Protein AF-A0A970F600-F1 (afdb_monomer_lite)

Foldseek 3Di:
DAEDEAEADDPVVLVVLQVQVPDPPYDHDYYDYPDVVSVVVSVVVRD

Secondary structure (DSSP, 8-state):
-EEEEEES--HHHHHHHHHHTT-SSEEEEEEE-SSHHHHHHHHHHH-

Radius of gyration: 10.13 Å; chains: 1; bounding box: 20×18×26 Å

pLDDT: mean 87.76, std 5.46, range [64.44, 94.06]

Sequence (47 aa):
MIQGGIIDIGNIVKRFASSLARTKEGILSAVANRTLEKVEVFKKISM

Structure (mmCIF, N/CA/C/O backbone):
data_AF-A0A970F600-F1
#
_entry.id   AF-A0A970F600-F1
#
loop_
_atom_site.group_PDB
_atom_site.id
_atom_site.type_symbol
_atom_site.label_atom_id
_atom_site.label_alt_id
_atom_site.label_comp_id
_atom_site.label_asym_id
_atom_site.label_entity_id
_atom_site.label_seq_id
_atom_site.pdbx_PDB_ins_code
_atom_site.Cartn_x
_atom_site.Cartn_y
_atom_site.Cartn_z
_atom_site.occupancy
_atom_site.B_iso_or_equiv
_atom_site.auth_seq_id
_atom_site.auth_comp_id
_atom_site.auth_asym_id
_atom_site.auth_atom_id
_atom_site.pdbx_PDB_model_num
ATOM 1 N N . MET A 1 1 ? -10.369 10.593 11.033 1.00 77.38 1 MET A N 1
ATOM 2 C CA . MET A 1 1 ? -9.772 9.528 10.204 1.00 77.38 1 MET A CA 1
ATOM 3 C C . MET A 1 1 ? -8.817 10.186 9.221 1.00 77.38 1 MET A C 1
ATOM 5 O O . MET A 1 1 ? -9.254 11.028 8.446 1.00 77.38 1 MET A O 1
ATOM 9 N N . ILE A 1 2 ? -7.524 9.899 9.325 1.00 84.69 2 ILE A N 1
ATOM 10 C CA . ILE A 1 2 ? -6.462 10.484 8.504 1.00 84.69 2 ILE A CA 1
ATOM 11 C C . ILE A 1 2 ? -6.467 9.799 7.136 1.00 84.69 2 ILE A C 1
ATOM 13 O O . ILE A 1 2 ? -6.513 8.574 7.056 1.00 84.69 2 ILE A O 1
ATOM 17 N N . GLN A 1 3 ? -6.410 10.581 6.061 1.00 88.25 3 GLN A N 1
ATOM 18 C CA . GLN A 1 3 ? -6.255 10.057 4.706 1.00 88.25 3 GLN A CA 1
ATOM 19 C C . GLN A 1 3 ? -4.803 10.233 4.269 1.00 88.25 3 GLN A C 1
ATOM 21 O O . GLN A 1 3 ? -4.306 11.355 4.185 1.00 88.25 3 GLN A O 1
ATOM 26 N N . GLY A 1 4 ? -4.116 9.117 4.039 1.00 85.75 4 GLY A N 1
ATOM 27 C CA . GLY A 1 4 ? -2.712 9.092 3.640 1.00 85.75 4 GLY A CA 1
ATOM 28 C C . GLY A 1 4 ? -2.529 8.739 2.166 1.00 85.75 4 GLY A C 1
ATOM 29 O O . GLY A 1 4 ? -3.316 7.985 1.590 1.00 85.75 4 GLY A O 1
ATOM 30 N N . GLY A 1 5 ? -1.454 9.253 1.572 1.00 90.25 5 GLY A N 1
ATOM 31 C CA . GLY A 1 5 ? -0.975 8.858 0.249 1.00 90.25 5 GLY A CA 1
ATOM 32 C C . GLY A 1 5 ? 0.454 8.322 0.317 1.00 90.25 5 GLY A C 1
ATOM 33 O O . GLY A 1 5 ? 1.244 8.760 1.150 1.00 90.25 5 GLY A O 1
ATOM 34 N N . ILE A 1 6 ? 0.785 7.378 -0.562 1.00 91.00 6 ILE A N 1
ATOM 35 C CA . ILE A 1 6 ? 2.147 6.868 -0.752 1.00 91.00 6 ILE A CA 1
ATOM 36 C C . ILE A 1 6 ? 2.703 7.394 -2.071 1.00 91.00 6 ILE A C 1
ATOM 38 O O . ILE A 1 6 ? 2.055 7.268 -3.112 1.00 91.00 6 ILE A O 1
ATOM 42 N N . ILE A 1 7 ? 3.924 7.922 -2.024 1.00 90.31 7 ILE A N 1
ATOM 43 C CA . ILE A 1 7 ? 4.718 8.283 -3.197 1.00 90.31 7 ILE A CA 1
ATOM 44 C C . ILE A 1 7 ? 5.999 7.453 -3.147 1.00 90.31 7 ILE A C 1
ATOM 46 O O . ILE A 1 7 ? 6.739 7.529 -2.170 1.00 90.31 7 ILE A O 1
ATOM 50 N N . ASP A 1 8 ? 6.227 6.685 -4.212 1.00 91.12 8 ASP A N 1
ATOM 51 C CA . ASP A 1 8 ? 7.278 5.674 -4.356 1.00 91.12 8 ASP A CA 1
ATOM 52 C C . ASP A 1 8 ? 7.076 4.431 -3.464 1.00 91.12 8 ASP A C 1
ATOM 54 O O . ASP A 1 8 ? 6.663 4.502 -2.307 1.00 91.12 8 ASP A O 1
ATOM 58 N N . ILE A 1 9 ? 7.327 3.245 -4.022 1.00 91.00 9 ILE A N 1
ATOM 59 C CA . ILE A 1 9 ? 7.056 1.959 -3.362 1.00 91.00 9 ILE A CA 1
ATOM 60 C C . ILE A 1 9 ? 8.378 1.251 -3.087 1.00 91.00 9 ILE A C 1
ATOM 62 O O . ILE A 1 9 ? 8.928 0.551 -3.943 1.00 91.00 9 ILE A O 1
ATOM 66 N N . GLY A 1 10 ? 8.846 1.405 -1.849 1.00 87.69 10 GLY A N 1
ATOM 67 C CA . GLY A 1 10 ? 10.001 0.703 -1.290 1.00 87.69 10 GLY A CA 1
ATOM 68 C C . GLY A 1 10 ? 9.637 -0.271 -0.162 1.00 87.69 10 GLY A C 1
ATOM 69 O O . GLY A 1 10 ? 8.474 -0.441 0.211 1.00 87.69 10 GLY A O 1
ATOM 70 N N . ASN A 1 11 ? 10.651 -0.899 0.436 1.00 87.00 11 ASN A N 1
ATOM 71 C CA . ASN A 1 11 ? 10.452 -1.862 1.529 1.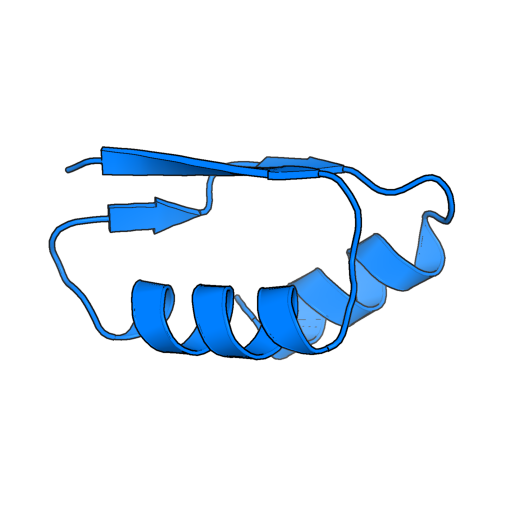00 87.00 11 ASN A CA 1
ATOM 72 C C . ASN A 1 11 ? 9.839 -1.231 2.790 1.00 87.00 11 ASN A C 1
ATOM 74 O O . ASN A 1 11 ? 8.997 -1.847 3.441 1.00 87.00 11 ASN A O 1
ATOM 78 N N . ILE A 1 12 ? 10.222 0.005 3.126 1.00 88.31 12 ILE A N 1
ATOM 79 C CA . ILE A 1 12 ? 9.680 0.724 4.292 1.00 88.31 12 ILE A CA 1
ATOM 80 C C . ILE A 1 12 ? 8.192 1.019 4.101 1.00 88.31 12 ILE A C 1
ATOM 82 O O . ILE A 1 12 ? 7.392 0.813 5.008 1.00 88.31 12 ILE A O 1
ATOM 86 N N . VAL A 1 13 ? 7.815 1.429 2.893 1.00 90.56 13 VAL A N 1
ATOM 87 C CA . VAL A 1 13 ? 6.444 1.787 2.526 1.00 90.56 13 VAL A CA 1
ATOM 88 C C . VAL A 1 13 ? 5.488 0.604 2.689 1.00 90.56 13 VAL A C 1
ATOM 90 O O . VAL A 1 13 ? 4.385 0.777 3.201 1.00 90.56 13 VAL A O 1
ATOM 93 N N . LYS A 1 14 ? 5.931 -0.617 2.358 1.00 86.88 14 LYS A N 1
ATOM 94 C CA . LYS A 1 14 ? 5.162 -1.841 2.639 1.00 86.88 14 LYS A CA 1
ATOM 95 C C . LYS A 1 14 ? 4.881 -2.006 4.133 1.00 86.88 14 LYS A C 1
ATOM 97 O O . LYS A 1 14 ? 3.738 -2.219 4.517 1.00 86.88 14 LYS A O 1
ATOM 102 N N . ARG A 1 15 ? 5.900 -1.842 4.987 1.00 88.19 15 ARG A N 1
ATOM 103 C CA . ARG A 1 15 ? 5.740 -1.941 6.451 1.00 88.19 15 ARG A CA 1
ATOM 104 C C . ARG A 1 15 ? 4.809 -0.857 6.992 1.00 88.19 15 ARG A C 1
ATOM 106 O O . ARG A 1 15 ? 3.984 -1.151 7.855 1.00 88.19 15 ARG A O 1
ATOM 113 N N . PHE A 1 16 ? 4.927 0.365 6.472 1.00 88.94 16 PHE A N 1
ATOM 114 C CA . PHE A 1 16 ? 4.042 1.475 6.814 1.00 88.94 16 PHE A CA 1
ATOM 115 C C . PHE A 1 16 ? 2.587 1.154 6.464 1.00 88.94 16 PHE A C 1
ATOM 117 O O . PHE A 1 16 ? 1.736 1.219 7.345 1.00 88.94 16 PHE A O 1
ATOM 124 N N . ALA A 1 17 ? 2.305 0.732 5.229 1.00 87.19 17 ALA A N 1
ATOM 125 C CA . ALA A 1 17 ? 0.947 0.399 4.811 1.00 87.19 17 ALA A CA 1
ATOM 126 C C . ALA A 1 17 ? 0.359 -0.764 5.616 1.00 87.19 17 ALA A C 1
ATOM 128 O O . ALA A 1 17 ? -0.774 -0.665 6.078 1.00 87.19 17 ALA A O 1
ATOM 129 N N . SER A 1 18 ? 1.143 -1.812 5.895 1.00 87.19 18 SER A N 1
ATOM 130 C CA . SER A 1 18 ? 0.697 -2.897 6.778 1.00 87.19 18 SER A CA 1
ATOM 131 C C . SER A 1 18 ? 0.406 -2.419 8.203 1.00 87.19 18 SER A C 1
ATOM 133 O O . SER A 1 18 ? -0.480 -2.957 8.861 1.00 87.19 18 SER A O 1
ATOM 135 N N . SER A 1 19 ? 1.158 -1.439 8.714 1.00 88.94 19 SER A N 1
ATOM 136 C CA . SER A 1 19 ? 0.886 -0.844 10.026 1.00 88.94 19 SER A CA 1
ATOM 137 C C . SER A 1 19 ? -0.363 0.031 10.006 1.00 88.94 19 SER A C 1
ATOM 139 O O . SER A 1 19 ? -1.158 -0.029 10.942 1.00 88.94 19 SER A O 1
ATOM 141 N N . LEU A 1 20 ? -0.552 0.806 8.936 1.00 86.81 20 LEU A N 1
ATOM 142 C CA . LEU A 1 20 ? -1.708 1.673 8.740 1.00 86.81 20 LEU A CA 1
ATOM 143 C C . LEU A 1 20 ? -3.003 0.856 8.609 1.00 86.81 20 LEU A C 1
ATOM 145 O O . LEU A 1 20 ? -4.003 1.205 9.218 1.00 86.81 20 LEU A O 1
ATOM 149 N N . ALA A 1 21 ? -2.967 -0.285 7.917 1.00 84.50 21 ALA A N 1
ATOM 150 C CA . ALA A 1 21 ? -4.116 -1.185 7.784 1.00 84.50 21 ALA A CA 1
ATOM 151 C C . ALA A 1 21 ? -4.611 -1.770 9.124 1.00 84.50 21 ALA A C 1
ATOM 153 O O . ALA A 1 21 ? -5.739 -2.248 9.211 1.00 84.50 21 ALA A O 1
ATOM 154 N N . ARG A 1 22 ? -3.783 -1.745 10.180 1.00 88.94 22 ARG A N 1
ATOM 155 C CA . ARG A 1 22 ? -4.154 -2.222 11.524 1.00 88.94 22 ARG A CA 1
ATOM 156 C C . ARG A 1 22 ? -4.715 -1.133 12.436 1.00 88.94 22 ARG A C 1
ATOM 158 O O . ARG A 1 22 ? -5.143 -1.453 13.543 1.00 88.94 22 ARG A O 1
ATOM 165 N N . THR A 1 23 ? -4.704 0.133 12.020 1.00 87.31 23 THR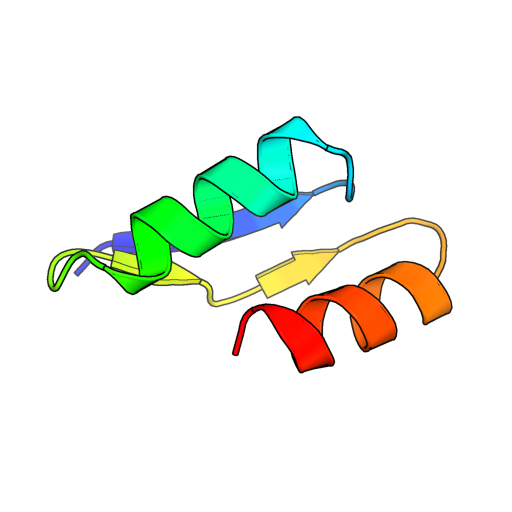 A N 1
ATOM 166 C CA . THR A 1 23 ? -5.307 1.219 12.801 1.00 87.31 23 THR A CA 1
ATOM 167 C C . THR A 1 23 ? -6.698 1.564 12.280 1.00 87.31 23 THR A C 1
ATOM 169 O O . THR A 1 23 ? -6.971 1.488 11.088 1.00 87.31 23 THR A O 1
ATOM 172 N N . LYS A 1 24 ? -7.590 1.973 13.188 1.00 88.00 24 LYS A N 1
ATOM 173 C CA . LYS A 1 24 ? -8.908 2.533 12.841 1.00 88.00 24 LYS A CA 1
ATOM 174 C C . LYS A 1 24 ? -8.843 4.034 12.547 1.00 88.00 24 LYS A C 1
ATOM 176 O O . LYS A 1 24 ? -9.834 4.634 12.142 1.00 88.00 24 LYS A O 1
ATOM 181 N N . GLU A 1 25 ? -7.690 4.654 12.782 1.00 89.50 25 GLU A N 1
ATOM 182 C CA . GLU A 1 25 ? -7.536 6.103 12.707 1.00 89.50 25 GLU A CA 1
ATOM 183 C C . GLU A 1 25 ? -7.139 6.599 11.321 1.00 89.50 25 GLU A C 1
ATOM 185 O O . GLU A 1 25 ? -7.299 7.790 11.056 1.00 89.50 25 GLU A O 1
ATOM 190 N N . GLY A 1 26 ? -6.663 5.725 10.430 1.00 87.31 26 GLY A N 1
ATOM 191 C CA . GLY A 1 26 ? -6.156 6.121 9.123 1.00 87.31 26 GLY A CA 1
ATOM 192 C C . GLY A 1 26 ? -6.505 5.150 8.002 1.00 87.31 26 GLY A C 1
ATOM 193 O O . GLY A 1 26 ? -6.627 3.950 8.218 1.00 87.31 26 GLY A O 1
ATOM 194 N N . ILE A 1 27 ? -6.639 5.693 6.794 1.00 89.06 27 ILE A N 1
ATOM 195 C CA . ILE A 1 27 ? -6.849 4.940 5.558 1.00 89.06 27 ILE A CA 1
ATOM 196 C C . ILE A 1 27 ? -5.845 5.396 4.499 1.00 89.06 27 ILE A C 1
ATOM 198 O O . ILE A 1 27 ? -5.484 6.574 4.421 1.00 89.06 27 ILE A O 1
ATOM 202 N N . LEU A 1 28 ? -5.383 4.452 3.683 1.00 89.19 28 LEU A N 1
ATOM 203 C CA . LEU A 1 28 ? -4.560 4.743 2.520 1.00 89.19 28 LEU A CA 1
ATOM 204 C C . LEU A 1 28 ? -5.463 5.021 1.311 1.00 89.19 28 LEU A C 1
ATOM 206 O O . LEU A 1 28 ? -6.105 4.107 0.799 1.00 89.19 28 LEU A O 1
ATOM 210 N N . SER A 1 29 ? -5.495 6.270 0.850 1.00 88.69 29 SER A N 1
ATOM 211 C CA . SER A 1 29 ? -6.397 6.712 -0.226 1.00 88.69 29 SER A CA 1
ATOM 212 C C . SER A 1 29 ? -5.725 6.780 -1.600 1.00 88.69 29 SER A C 1
ATOM 214 O O . SER A 1 29 ? -6.411 6.747 -2.619 1.00 88.69 29 SER A O 1
ATOM 216 N N . ALA A 1 30 ? -4.393 6.886 -1.657 1.00 89.81 30 ALA A N 1
ATOM 217 C CA . ALA A 1 30 ? -3.663 7.044 -2.913 1.00 89.81 30 ALA A CA 1
ATOM 218 C C . ALA A 1 30 ? -2.286 6.369 -2.888 1.00 89.81 30 ALA A C 1
ATOM 220 O O . ALA A 1 30 ? -1.599 6.351 -1.867 1.00 89.81 30 ALA A O 1
ATOM 221 N N . VAL A 1 31 ? -1.868 5.847 -4.043 1.00 91.25 31 VAL A N 1
ATOM 222 C CA . VAL A 1 31 ? -0.540 5.261 -4.253 1.00 91.25 31 VAL A CA 1
ATOM 223 C C . VAL A 1 31 ? -0.026 5.697 -5.618 1.00 91.25 31 VAL A C 1
ATOM 225 O O . VAL A 1 31 ? -0.679 5.437 -6.629 1.00 91.25 31 VAL A O 1
ATOM 228 N N . ALA A 1 32 ? 1.145 6.325 -5.640 1.00 92.31 32 ALA A N 1
ATOM 229 C CA . ALA A 1 32 ? 1.838 6.748 -6.847 1.00 92.31 32 ALA A CA 1
ATOM 230 C C . ALA A 1 32 ? 3.248 6.150 -6.887 1.00 92.31 32 ALA A C 1
ATOM 232 O O . ALA A 1 32 ? 3.982 6.178 -5.901 1.00 92.31 32 ALA A O 1
ATOM 233 N N . ASN A 1 33 ? 3.640 5.620 -8.043 1.00 93.94 33 ASN A N 1
ATOM 234 C CA . ASN A 1 33 ? 5.004 5.182 -8.307 1.00 93.94 33 ASN A CA 1
ATOM 235 C C . ASN A 1 33 ? 5.320 5.346 -9.796 1.00 93.94 33 ASN A C 1
ATOM 237 O O . ASN A 1 33 ? 4.415 5.296 -10.627 1.00 93.94 33 ASN A O 1
ATOM 241 N N . ARG A 1 34 ? 6.604 5.485 -10.140 1.00 93.69 34 ARG A N 1
ATOM 242 C CA . ARG A 1 34 ? 7.051 5.603 -11.536 1.00 93.69 34 ARG A CA 1
ATOM 243 C C . ARG A 1 34 ? 6.692 4.369 -12.370 1.00 93.69 34 ARG A C 1
ATOM 245 O O . ARG A 1 34 ? 6.419 4.488 -13.558 1.00 93.69 34 ARG A O 1
ATOM 252 N N . THR A 1 35 ? 6.704 3.190 -11.752 1.00 94.06 35 THR A N 1
ATOM 253 C CA . THR A 1 35 ? 6.358 1.920 -12.400 1.00 94.06 35 THR A CA 1
ATOM 254 C C . THR A 1 35 ? 4.945 1.498 -12.006 1.00 94.06 35 THR A C 1
ATOM 256 O O . THR A 1 35 ? 4.701 1.208 -10.833 1.00 94.06 35 THR A O 1
ATOM 259 N N . LEU A 1 36 ? 4.039 1.404 -12.984 1.00 92.25 36 LEU A N 1
ATOM 260 C CA . LEU A 1 36 ? 2.639 1.018 -12.761 1.00 92.25 36 LEU A CA 1
ATOM 261 C C . LEU A 1 36 ? 2.495 -0.401 -12.195 1.00 92.25 36 LEU A C 1
ATOM 263 O O . LEU A 1 36 ? 1.774 -0.581 -11.218 1.00 92.25 36 LEU A O 1
ATOM 267 N N . GLU A 1 37 ? 3.257 -1.377 -12.697 1.00 92.38 37 GLU A N 1
ATOM 268 C CA . GLU A 1 37 ? 3.269 -2.752 -12.16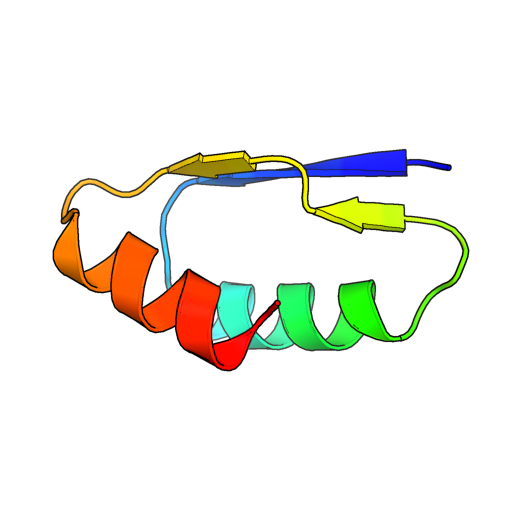1 1.00 92.38 37 GLU A CA 1
ATOM 269 C C . GLU A 1 37 ? 3.531 -2.792 -10.651 1.00 92.38 37 GLU A C 1
ATOM 271 O O . GLU A 1 37 ? 2.892 -3.542 -9.915 1.00 92.38 37 GLU A O 1
ATOM 276 N N . LYS A 1 38 ? 4.439 -1.944 -10.148 1.00 91.00 38 LYS A N 1
ATOM 277 C CA . LYS A 1 38 ? 4.711 -1.873 -8.708 1.00 91.00 38 LYS A CA 1
ATOM 278 C C . LYS A 1 38 ? 3.499 -1.365 -7.929 1.00 91.00 38 LYS A C 1
ATOM 280 O O . LYS A 1 38 ? 3.278 -1.837 -6.817 1.00 91.00 38 LYS A O 1
ATOM 285 N N . VAL A 1 39 ? 2.727 -0.429 -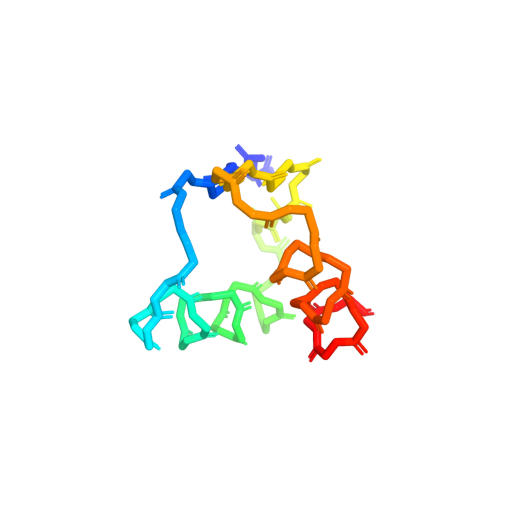8.488 1.00 91.56 39 VAL A N 1
ATOM 286 C CA . VAL A 1 39 ? 1.479 0.062 -7.880 1.00 91.56 39 VAL A CA 1
ATOM 287 C C . VAL A 1 39 ? 0.436 -1.049 -7.836 1.00 91.56 39 VAL A C 1
ATOM 289 O O . VAL A 1 39 ? -0.191 -1.250 -6.798 1.00 91.56 39 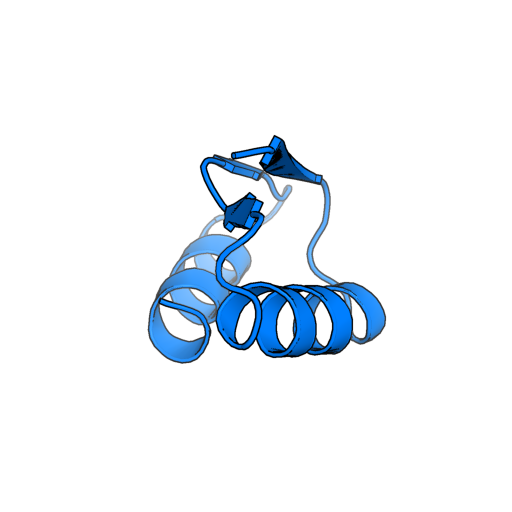VAL A O 1
ATOM 292 N N . GLU A 1 40 ? 0.273 -1.797 -8.925 1.00 91.06 40 GLU A N 1
ATOM 293 C CA . GLU A 1 40 ? -0.689 -2.899 -9.000 1.00 91.06 40 GLU A CA 1
ATOM 294 C C . GLU A 1 40 ? -0.357 -4.025 -8.022 1.00 91.06 40 GLU A C 1
ATOM 296 O O . GLU A 1 40 ? -1.221 -4.453 -7.252 1.00 91.06 40 GLU A O 1
ATOM 301 N N . VAL A 1 41 ? 0.905 -4.468 -7.997 1.00 89.31 41 VAL A N 1
ATOM 302 C CA . VAL A 1 41 ? 1.378 -5.480 -7.044 1.00 89.31 41 VAL A CA 1
ATOM 303 C C . VAL A 1 41 ? 1.165 -5.000 -5.613 1.00 89.31 41 VAL A C 1
ATOM 305 O O . VAL A 1 41 ? 0.687 -5.762 -4.780 1.00 89.31 41 VAL A O 1
ATOM 308 N N . PHE A 1 42 ? 1.481 -3.736 -5.322 1.00 88.56 42 PHE A N 1
ATOM 309 C CA . PHE A 1 42 ? 1.312 -3.169 -3.989 1.00 88.56 42 PHE A CA 1
ATOM 310 C C . PHE A 1 42 ? -0.151 -3.119 -3.543 1.00 88.56 42 PHE A C 1
ATOM 312 O O . PHE A 1 42 ? -0.443 -3.483 -2.404 1.00 88.56 42 PHE A O 1
ATOM 319 N N . LYS A 1 43 ? -1.070 -2.719 -4.430 1.00 86.62 43 LYS A N 1
ATOM 320 C CA . LYS A 1 43 ? -2.510 -2.710 -4.141 1.00 86.62 43 LYS A CA 1
ATOM 321 C C . LYS A 1 43 ? -3.038 -4.116 -3.853 1.00 86.62 43 LYS A C 1
ATOM 323 O O . LYS A 1 43 ? -3.777 -4.270 -2.895 1.00 86.62 43 LYS A O 1
A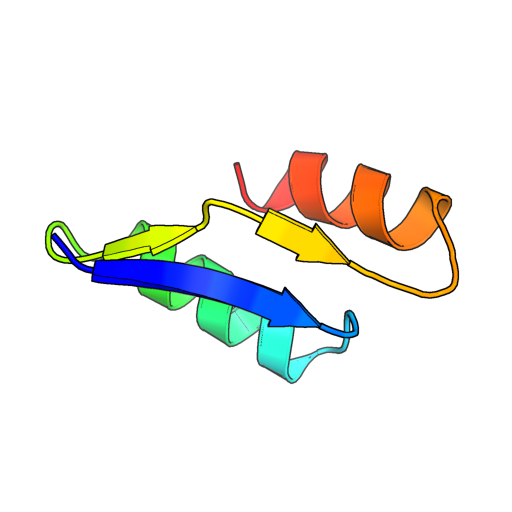TOM 328 N N . LYS A 1 44 ? -2.597 -5.139 -4.598 1.00 84.62 44 LYS A N 1
ATOM 329 C CA . LYS A 1 44 ? -3.013 -6.541 -4.382 1.00 84.62 44 LYS A CA 1
ATOM 330 C C . LYS A 1 44 ? -2.611 -7.125 -3.024 1.00 84.62 44 LYS A C 1
ATOM 332 O O . LYS A 1 44 ? -3.243 -8.069 -2.575 1.00 84.62 44 LYS A O 1
ATOM 337 N N . ILE A 1 45 ? -1.528 -6.632 -2.420 1.00 77.88 45 ILE A N 1
ATOM 338 C CA . ILE A 1 45 ? -0.993 -7.171 -1.154 1.00 77.88 45 ILE A CA 1
ATOM 339 C C . ILE A 1 45 ? -1.307 -6.298 0.067 1.00 77.88 45 ILE A C 1
ATOM 341 O O . ILE A 1 45 ? -1.048 -6.728 1.189 1.00 77.88 45 ILE A O 1
ATOM 345 N N . SER A 1 46 ? -1.778 -5.064 -0.139 1.00 69.94 46 SER A N 1
ATOM 346 C CA . SER A 1 46 ? -1.933 -4.055 0.925 1.00 69.94 46 SER A CA 1
ATOM 347 C C . SER A 1 46 ? -3.373 -3.576 1.125 1.00 69.94 46 SER A C 1
ATOM 349 O O . SER A 1 46 ? -3.620 -2.865 2.098 1.00 69.94 46 SER A O 1
ATOM 351 N N . MET A 1 47 ? -4.287 -3.913 0.209 1.00 64.44 47 MET A N 1
ATOM 352 C CA . MET A 1 47 ? -5.730 -3.644 0.284 1.00 64.44 47 MET A CA 1
ATOM 353 C C . MET A 1 47 ? -6.484 -4.967 0.322 1.00 64.44 47 MET A C 1
ATOM 355 O O . MET A 1 47 ? -7.522 -5.007 1.013 1.00 64.44 47 MET A O 1
#